Protein AF-A0A0F0KPA2-F1 (afdb_monomer_lite)

Foldseek 3Di:
DAQDQHEAEQEEAEQDDEAEDAHHQYEAENYEHEHHEYAEDHCDLYEAADYEYYHYEYAEYAPDNYEYHHYEHELYEYAEAEHALYEEECYEYALYEYAEYELHNYHEANYECQRYHYVDYPAPLSCPNYDHDPVVCVSCVCRVCVNVPHDDDD

pLDDT: mean 96.94, std 3.23, range [82.69, 98.94]

Radius of gyration: 15.36 Å; chains: 1; bounding box: 32×25×53 Å

Sequence (154 aa):
MDLTGATLIDVDLGDVRIASLRMRDASIRRVRIGGGRIGTLDLSSARIDELLLGDVRIDYLNLGGAKATDVEIGRCDIRTVDMPQAELTRVRFTDTRSDEVDPRGMRATHTDLRGLDAAAFLDANSLRGTTLSGFQVQQLAPLLAAGIGIQVKD

Structure (mmCIF, N/CA/C/O backbone):
data_AF-A0A0F0KPA2-F1
#
_entry.id   AF-A0A0F0KPA2-F1
#
loop_
_atom_site.group_PDB
_atom_site.id
_atom_site.type_symbol
_atom_site.label_atom_id
_atom_site.label_alt_id
_atom_site.label_comp_id
_atom_site.label_asym_id
_atom_site.label_entity_id
_atom_site.label_seq_id
_atom_site.pdbx_PDB_ins_code
_atom_site.Cartn_x
_atom_site.Cartn_y
_atom_site.Cartn_z
_atom_site.occupancy
_atom_site.B_iso_or_equiv
_atom_site.auth_seq_id
_atom_site.auth_comp_id
_atom_site.auth_asym_id
_atom_site.auth_atom_id
_atom_site.pdbx_PDB_model_num
ATOM 1 N N . MET A 1 1 ? 16.901 0.630 -9.379 1.00 96.00 1 MET A N 1
ATOM 2 C CA . MET A 1 1 ? 16.338 1.301 -10.563 1.00 96.00 1 MET A CA 1
ATOM 3 C C . MET A 1 1 ? 15.623 2.545 -10.083 1.00 96.00 1 MET A C 1
ATOM 5 O O . MET A 1 1 ? 14.855 2.443 -9.132 1.00 96.00 1 MET A O 1
ATOM 9 N N . ASP A 1 2 ? 15.930 3.694 -10.674 1.00 98.25 2 ASP A N 1
ATOM 10 C CA . ASP A 1 2 ? 15.345 4.976 -10.282 1.00 98.25 2 ASP A CA 1
ATOM 11 C C . ASP A 1 2 ? 14.469 5.512 -11.415 1.00 98.25 2 ASP A C 1
ATOM 13 O O . ASP A 1 2 ? 14.947 5.694 -12.531 1.00 98.25 2 ASP A O 1
ATOM 17 N N . LEU A 1 3 ? 13.186 5.684 -11.122 1.00 98.44 3 LEU A N 1
ATOM 18 C CA . LEU A 1 3 ? 12.128 6.192 -11.992 1.00 98.44 3 LEU A CA 1
ATOM 19 C C . LEU A 1 3 ? 11.362 7.311 -11.264 1.00 98.44 3 LEU A C 1
ATOM 21 O O . LEU A 1 3 ? 10.165 7.504 -11.478 1.00 98.44 3 LEU A O 1
ATOM 25 N N . THR A 1 4 ? 12.040 8.026 -10.362 1.00 98.69 4 THR A N 1
ATOM 26 C CA . THR A 1 4 ? 11.461 9.159 -9.634 1.00 98.69 4 THR A CA 1
ATOM 27 C C . THR A 1 4 ? 10.943 10.211 -10.619 1.00 98.69 4 THR A C 1
ATOM 29 O O . THR A 1 4 ? 11.650 10.608 -11.545 1.00 98.69 4 THR A O 1
ATOM 32 N N . GLY A 1 5 ? 9.692 10.640 -10.442 1.00 98.38 5 GLY A N 1
ATOM 33 C CA . GLY A 1 5 ? 9.009 11.606 -11.308 1.00 98.38 5 GLY A CA 1
ATOM 34 C C . GLY A 1 5 ? 8.682 11.099 -12.718 1.00 98.38 5 GLY A C 1
ATOM 35 O O . GLY A 1 5 ? 8.202 11.872 -13.547 1.00 98.38 5 GLY A O 1
ATOM 36 N N . ALA A 1 6 ? 8.941 9.824 -13.024 1.00 98.69 6 ALA A N 1
ATOM 37 C CA . ALA A 1 6 ? 8.687 9.278 -14.349 1.00 98.69 6 ALA A CA 1
ATOM 38 C C . ALA A 1 6 ? 7.183 9.180 -14.651 1.00 98.69 6 ALA A C 1
ATOM 40 O O . ALA A 1 6 ? 6.343 9.073 -13.758 1.00 98.69 6 ALA A O 1
ATOM 41 N N . THR A 1 7 ? 6.846 9.170 -15.939 1.00 98.81 7 THR A N 1
ATOM 42 C CA . THR A 1 7 ? 5.510 8.797 -16.418 1.00 98.81 7 THR A CA 1
ATOM 43 C C . THR A 1 7 ? 5.577 7.389 -16.994 1.00 98.81 7 THR A C 1
ATOM 45 O O . THR A 1 7 ? 6.300 7.155 -17.962 1.00 98.81 7 THR A O 1
ATOM 48 N N . LEU A 1 8 ? 4.838 6.457 -16.395 1.00 98.75 8 LEU A N 1
ATOM 49 C CA . LEU A 1 8 ? 4.733 5.069 -16.827 1.00 98.75 8 LEU A CA 1
ATOM 50 C C . LEU A 1 8 ? 3.315 4.807 -17.326 1.00 98.75 8 LEU A C 1
ATOM 52 O O . LEU A 1 8 ? 2.347 4.936 -16.575 1.00 98.75 8 LEU A O 1
ATOM 56 N N . ILE A 1 9 ? 3.207 4.443 -18.600 1.00 98.75 9 ILE A N 1
ATOM 57 C CA . ILE A 1 9 ? 1.945 4.128 -19.265 1.00 98.75 9 ILE A CA 1
ATOM 58 C C . ILE A 1 9 ? 2.134 2.796 -19.982 1.00 98.75 9 ILE A C 1
ATOM 60 O O . ILE A 1 9 ? 3.067 2.675 -20.771 1.00 98.75 9 ILE A O 1
ATOM 64 N N . ASP A 1 10 ? 1.254 1.829 -19.722 1.00 98.62 10 ASP A N 1
ATOM 65 C CA . ASP A 1 10 ? 1.257 0.518 -20.392 1.00 98.62 10 ASP A CA 1
ATOM 66 C C . ASP A 1 10 ? 2.576 -0.253 -20.214 1.00 98.62 10 ASP A C 1
ATOM 68 O O . ASP A 1 10 ? 3.171 -0.745 -21.172 1.00 98.62 10 ASP A O 1
ATOM 72 N N . VAL A 1 11 ? 3.048 -0.341 -18.967 1.00 98.56 11 VAL A N 1
ATOM 73 C CA . VAL A 1 11 ? 4.312 -1.010 -18.621 1.00 98.56 11 VAL A CA 1
ATOM 74 C C . VAL A 1 11 ? 4.037 -2.342 -17.931 1.00 98.56 11 VAL A C 1
ATOM 76 O O . VAL A 1 11 ? 3.247 -2.406 -16.993 1.00 98.56 11 VAL A O 1
ATOM 79 N N . ASP A 1 12 ? 4.742 -3.392 -18.349 1.00 98.44 12 ASP A N 1
ATOM 80 C CA . ASP A 1 12 ? 4.736 -4.702 -17.692 1.00 98.44 12 ASP A CA 1
ATOM 81 C C . ASP A 1 12 ? 6.154 -5.056 -17.213 1.00 98.44 12 ASP A C 1
ATOM 83 O O . ASP A 1 12 ? 7.109 -5.042 -17.995 1.00 98.44 12 ASP A O 1
ATOM 87 N N . LEU A 1 13 ? 6.296 -5.326 -15.914 1.00 97.06 13 LEU A N 1
ATOM 88 C CA . LEU A 1 13 ? 7.533 -5.737 -15.255 1.00 97.06 13 LEU A CA 1
ATOM 89 C C . LEU A 1 13 ? 7.342 -7.127 -14.630 1.00 97.06 13 LEU A C 1
ATOM 91 O O . LEU A 1 13 ? 6.869 -7.245 -13.500 1.00 97.06 13 LEU A O 1
ATOM 95 N N . GLY A 1 14 ? 7.743 -8.170 -15.358 1.00 96.25 14 GLY A N 1
ATOM 96 C CA . GLY A 1 14 ? 7.717 -9.563 -14.901 1.00 96.25 14 GLY A CA 1
ATOM 97 C C . GLY A 1 14 ? 9.043 -10.041 -14.294 1.00 96.25 14 GLY A C 1
ATOM 98 O O . GLY A 1 14 ? 10.116 -9.569 -14.674 1.00 96.25 14 GLY A O 1
ATOM 99 N N . ASP A 1 15 ? 8.970 -10.999 -13.366 1.00 95.81 15 ASP A N 1
ATOM 100 C CA . ASP A 1 15 ? 10.099 -11.728 -12.762 1.00 95.81 15 ASP A CA 1
ATOM 101 C C . ASP A 1 15 ? 11.222 -10.830 -12.222 1.00 95.81 15 ASP A C 1
ATOM 103 O O . ASP A 1 15 ? 12.423 -11.127 -12.311 1.00 95.81 15 ASP A O 1
ATOM 107 N N . VAL A 1 16 ? 10.821 -9.709 -11.626 1.00 93.69 16 VAL A N 1
ATOM 108 C CA . VAL A 1 16 ? 11.738 -8.666 -11.177 1.00 93.69 16 VAL A CA 1
ATOM 109 C C . VAL A 1 16 ? 12.685 -9.173 -10.086 1.00 93.69 16 VAL A C 1
ATOM 111 O O . VAL A 1 16 ? 12.304 -9.891 -9.165 1.00 93.69 16 VAL A O 1
ATOM 114 N N . ARG A 1 17 ? 13.955 -8.771 -10.158 1.00 97.62 17 ARG A N 1
ATOM 115 C CA . ARG A 1 17 ? 14.939 -8.941 -9.077 1.00 97.62 17 ARG A 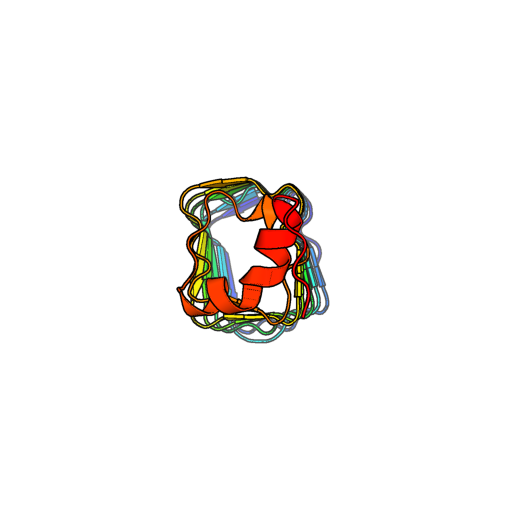CA 1
ATOM 116 C C . ARG A 1 17 ? 15.611 -7.607 -8.818 1.00 97.62 17 ARG A C 1
ATOM 118 O O . ARG A 1 17 ? 16.685 -7.323 -9.341 1.00 97.62 17 ARG A O 1
ATOM 125 N N . ILE A 1 18 ? 14.933 -6.753 -8.057 1.00 97.69 18 ILE A N 1
ATOM 126 C CA . ILE A 1 18 ? 15.319 -5.351 -7.900 1.00 97.69 18 ILE A CA 1
ATOM 127 C C . ILE A 1 18 ? 15.511 -5.042 -6.418 1.00 97.69 18 ILE A C 1
ATOM 129 O O . ILE A 1 18 ? 14.568 -5.081 -5.640 1.00 97.69 18 ILE A O 1
ATOM 133 N N . ALA A 1 19 ? 16.728 -4.681 -6.009 1.00 98.50 19 ALA A N 1
ATOM 134 C CA . ALA A 1 19 ? 16.979 -4.300 -4.616 1.00 98.50 19 ALA A CA 1
ATOM 135 C C . ALA A 1 19 ? 16.176 -3.050 -4.203 1.00 98.50 19 ALA A C 1
ATOM 137 O O . ALA A 1 19 ? 15.621 -2.995 -3.112 1.00 98.50 19 ALA A O 1
ATOM 138 N N . SER A 1 20 ? 16.075 -2.058 -5.089 1.00 98.50 20 SER A N 1
ATOM 139 C CA . SER A 1 20 ? 15.275 -0.851 -4.874 1.00 98.50 20 SER A CA 1
ATOM 140 C C . SER A 1 20 ? 14.720 -0.341 -6.202 1.00 98.50 20 SER A C 1
ATOM 142 O O . SER A 1 20 ? 15.486 -0.096 -7.142 1.00 98.50 20 SER A O 1
ATOM 144 N N . LEU A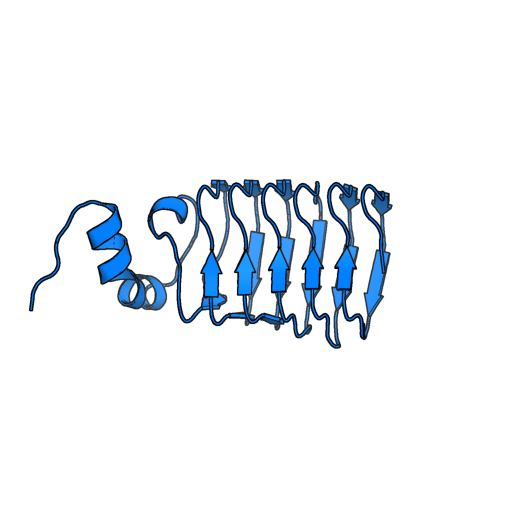 1 21 ? 13.397 -0.232 -6.283 1.00 98.62 21 LEU A N 1
ATOM 145 C CA . LEU A 1 21 ? 12.638 0.340 -7.387 1.00 98.62 21 LEU A CA 1
ATOM 146 C C . LEU A 1 21 ? 11.971 1.619 -6.879 1.00 98.62 21 LEU A C 1
ATOM 148 O O . LEU A 1 21 ? 11.030 1.556 -6.089 1.00 98.62 21 LEU A O 1
ATOM 152 N N . ARG A 1 22 ? 12.498 2.776 -7.291 1.00 98.81 22 ARG A N 1
ATOM 153 C CA . ARG A 1 22 ? 11.976 4.084 -6.876 1.00 98.81 22 ARG A CA 1
ATOM 154 C C . ARG A 1 22 ? 11.075 4.652 -7.956 1.00 98.81 22 ARG A C 1
ATOM 156 O O . ARG A 1 22 ? 11.531 4.859 -9.071 1.00 98.81 22 ARG A O 1
ATOM 163 N N . MET A 1 23 ? 9.827 4.905 -7.605 1.00 98.75 23 MET A N 1
ATOM 164 C CA . MET A 1 23 ? 8.788 5.551 -8.408 1.00 98.75 23 MET A CA 1
ATOM 165 C C . MET A 1 23 ? 8.127 6.677 -7.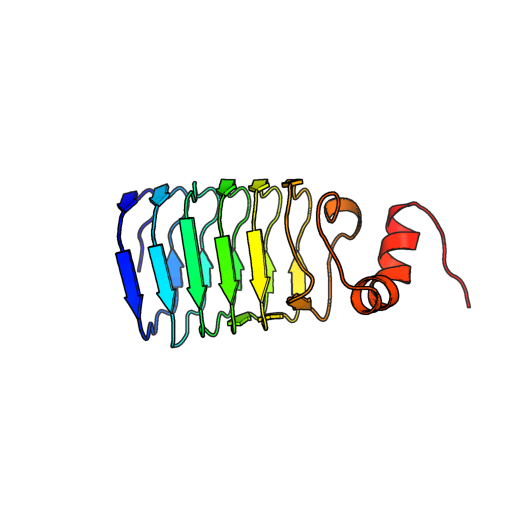599 1.00 98.75 23 MET A C 1
ATOM 167 O O . MET A 1 23 ? 6.935 6.953 -7.733 1.00 98.75 23 MET A O 1
ATOM 171 N N . ARG A 1 24 ? 8.909 7.326 -6.732 1.00 98.75 24 ARG A N 1
ATOM 172 C CA . ARG A 1 24 ? 8.463 8.494 -5.977 1.00 98.75 24 ARG A CA 1
ATOM 173 C C . ARG A 1 24 ? 8.013 9.589 -6.942 1.00 98.75 24 ARG A C 1
ATOM 175 O O . ARG A 1 24 ? 8.658 9.791 -7.968 1.00 98.75 24 ARG A O 1
ATOM 182 N N . ASP A 1 25 ? 6.921 10.277 -6.625 1.00 98.69 25 ASP A N 1
ATOM 183 C CA . ASP A 1 25 ? 6.341 11.359 -7.443 1.00 98.69 25 ASP A CA 1
ATOM 184 C C . ASP A 1 25 ? 5.979 10.954 -8.893 1.00 98.69 25 ASP A C 1
ATOM 186 O O . ASP A 1 25 ? 5.695 11.813 -9.731 1.00 98.69 25 ASP A O 1
ATOM 190 N N . ALA A 1 26 ? 5.984 9.657 -9.220 1.00 98.88 26 ALA A N 1
ATOM 191 C CA . ALA A 1 26 ? 5.702 9.174 -10.566 1.00 98.88 26 ALA A CA 1
ATOM 192 C C . ALA A 1 26 ? 4.209 9.286 -10.920 1.00 98.88 26 ALA A C 1
ATOM 194 O O . ALA A 1 26 ? 3.332 9.280 -10.051 1.00 98.88 26 ALA A O 1
ATOM 195 N N . SER A 1 27 ? 3.913 9.341 -12.219 1.00 98.88 27 SER A N 1
ATOM 196 C CA . SER A 1 27 ? 2.567 9.139 -12.761 1.00 98.88 27 SER A CA 1
ATOM 197 C C . SER A 1 27 ? 2.481 7.740 -13.364 1.00 98.88 27 SER A C 1
ATOM 199 O O . SER A 1 27 ? 3.238 7.409 -14.275 1.00 98.88 27 SER A O 1
ATOM 201 N N . ILE A 1 28 ? 1.585 6.912 -12.833 1.00 98.88 28 ILE A N 1
ATOM 202 C CA . ILE A 1 28 ? 1.470 5.486 -13.140 1.00 98.88 28 ILE A CA 1
ATOM 203 C C . ILE A 1 28 ? 0.067 5.210 -13.670 1.00 98.88 28 ILE A C 1
ATOM 205 O O . ILE A 1 28 ? -0.923 5.433 -12.973 1.00 98.88 28 ILE A O 1
ATOM 209 N N . ARG A 1 29 ? -0.018 4.683 -14.892 1.00 98.88 29 ARG A N 1
ATOM 210 C CA . ARG A 1 29 ? -1.278 4.265 -15.505 1.00 98.88 29 ARG A CA 1
ATOM 211 C C . ARG A 1 29 ? -1.095 2.949 -16.246 1.00 98.88 29 ARG A C 1
ATOM 213 O O . ARG A 1 29 ? -0.273 2.859 -17.154 1.00 98.88 29 ARG A O 1
ATOM 220 N N . ARG A 1 30 ? -1.899 1.946 -15.893 1.00 98.75 30 ARG A N 1
ATOM 221 C CA . ARG A 1 30 ? -1.880 0.605 -16.499 1.00 98.75 30 ARG A CA 1
ATOM 222 C C . ARG A 1 30 ? -0.498 -0.033 -16.401 1.00 98.75 30 ARG A C 1
ATOM 224 O O . ARG A 1 30 ? 0.106 -0.411 -17.403 1.00 98.75 30 ARG A O 1
ATOM 231 N N . VAL A 1 31 ? 0.014 -0.106 -15.176 1.00 98.88 31 VAL A N 1
ATOM 232 C CA . VAL A 1 31 ? 1.286 -0.773 -14.889 1.00 98.88 31 VAL A CA 1
ATOM 233 C C . VAL A 1 31 ? 1.030 -2.110 -14.211 1.00 98.88 31 VAL A C 1
ATOM 235 O O . VAL A 1 31 ? 0.214 -2.209 -13.296 1.00 98.88 31 VAL A O 1
ATOM 238 N N . ARG A 1 32 ? 1.750 -3.141 -14.650 1.00 98.88 32 ARG A N 1
ATOM 239 C CA . ARG A 1 32 ? 1.796 -4.449 -14.004 1.00 98.88 32 ARG A CA 1
ATOM 240 C C . ARG A 1 32 ? 3.203 -4.710 -13.490 1.00 98.88 32 ARG A C 1
ATOM 242 O O . ARG A 1 32 ? 4.176 -4.529 -14.214 1.00 98.88 32 ARG A O 1
ATOM 249 N N . ILE A 1 33 ? 3.300 -5.155 -12.245 1.00 98.50 33 ILE A N 1
ATOM 250 C CA . ILE A 1 33 ? 4.530 -5.658 -11.645 1.00 98.50 33 ILE A CA 1
ATOM 251 C C . ILE A 1 33 ? 4.211 -7.042 -11.103 1.00 98.50 33 ILE A C 1
ATOM 253 O O . ILE A 1 33 ? 3.326 -7.173 -10.255 1.00 98.50 33 ILE A O 1
ATOM 257 N N . GLY A 1 34 ? 4.906 -8.072 -11.577 1.00 97.19 34 GLY A N 1
ATOM 258 C CA . GLY A 1 34 ? 4.640 -9.415 -11.092 1.00 97.19 34 GLY A CA 1
ATOM 259 C C . GLY A 1 34 ? 5.816 -10.371 -11.074 1.00 97.19 34 GLY A C 1
ATOM 260 O O . GLY A 1 34 ? 6.787 -10.203 -11.806 1.00 97.19 34 GLY A O 1
ATOM 261 N N . GLY A 1 35 ? 5.723 -11.379 -10.209 1.00 97.38 35 GLY A N 1
ATOM 262 C CA . GLY A 1 35 ? 6.787 -12.354 -9.991 1.00 97.38 35 GLY A CA 1
ATOM 263 C C . GLY A 1 35 ? 8.015 -11.792 -9.259 1.00 97.38 35 GLY A C 1
ATOM 264 O O . GLY A 1 35 ? 8.248 -10.587 -9.154 1.00 97.38 35 GLY A O 1
ATOM 265 N N . GLY A 1 36 ? 8.867 -12.693 -8.776 1.00 97.69 36 GLY A N 1
ATOM 266 C CA . GLY A 1 36 ? 10.198 -12.343 -8.283 1.00 97.69 36 GLY A CA 1
ATOM 267 C C . GLY A 1 36 ? 10.235 -11.632 -6.922 1.00 97.69 36 GLY A C 1
ATOM 268 O O . GLY A 1 36 ? 9.480 -11.940 -5.997 1.00 97.69 36 GLY A O 1
ATOM 269 N N . ARG A 1 37 ? 11.222 -10.745 -6.755 1.00 98.56 37 ARG A N 1
ATOM 270 C CA . ARG A 1 37 ? 11.551 -10.080 -5.490 1.00 98.56 37 ARG A CA 1
ATOM 271 C C . ARG A 1 37 ? 11.956 -8.625 -5.699 1.00 98.56 37 ARG A C 1
ATOM 273 O O . ARG A 1 37 ? 12.882 -8.325 -6.457 1.00 98.56 37 ARG A O 1
ATOM 280 N N . ILE A 1 38 ? 11.333 -7.749 -4.920 1.00 98.75 38 ILE A N 1
ATOM 281 C CA . ILE A 1 38 ? 11.743 -6.358 -4.754 1.00 98.75 38 ILE A CA 1
ATOM 282 C C . ILE A 1 38 ? 12.184 -6.164 -3.301 1.00 98.75 38 ILE A C 1
ATOM 284 O O . ILE A 1 38 ? 11.498 -6.596 -2.383 1.00 98.75 38 ILE A O 1
ATOM 288 N N . GLY A 1 39 ? 13.335 -5.538 -3.062 1.00 98.81 39 GLY A N 1
ATOM 289 C CA . GLY A 1 39 ? 13.666 -5.081 -1.710 1.00 98.81 39 GLY A CA 1
ATOM 290 C C . GLY A 1 39 ? 12.713 -3.945 -1.338 1.00 98.81 39 GLY A C 1
ATOM 291 O O . GLY A 1 39 ? 11.692 -4.143 -0.690 1.00 98.81 39 GLY A O 1
ATOM 292 N N . THR A 1 40 ? 12.983 -2.756 -1.857 1.00 98.88 40 THR A N 1
ATOM 293 C CA . THR A 1 40 ? 12.108 -1.594 -1.666 1.00 98.88 40 THR A CA 1
ATOM 294 C C . THR A 1 40 ? 11.348 -1.247 -2.938 1.00 98.88 40 THR A C 1
ATOM 296 O O . THR A 1 40 ? 11.978 -0.979 -3.963 1.00 98.88 40 THR A O 1
ATOM 299 N N . LEU A 1 41 ? 10.019 -1.190 -2.852 1.00 98.88 41 LEU A N 1
ATOM 300 C CA . LEU A 1 41 ? 9.155 -0.544 -3.837 1.00 98.88 41 LEU A CA 1
ATOM 301 C C . LEU A 1 41 ? 8.676 0.789 -3.254 1.00 98.88 41 LEU A C 1
ATOM 303 O O . LEU A 1 41 ? 7.818 0.816 -2.375 1.00 98.88 41 LEU A O 1
ATOM 307 N N . ASP A 1 42 ? 9.266 1.887 -3.721 1.00 98.94 42 ASP A N 1
ATOM 308 C CA . ASP A 1 42 ? 8.926 3.233 -3.258 1.00 98.94 42 ASP A CA 1
ATOM 309 C C . ASP A 1 42 ? 7.989 3.917 -4.258 1.00 98.94 42 ASP A C 1
ATOM 311 O O . ASP A 1 42 ? 8.428 4.349 -5.320 1.00 98.94 42 ASP A O 1
ATOM 315 N N . LEU A 1 43 ? 6.707 3.998 -3.908 1.00 98.88 43 LEU A N 1
ATOM 316 C CA . LEU A 1 43 ? 5.633 4.683 -4.633 1.00 98.88 43 LEU A CA 1
ATOM 317 C C . LEU A 1 43 ? 5.169 5.943 -3.882 1.00 98.88 43 LEU A C 1
ATOM 319 O O . LEU A 1 43 ? 4.067 6.441 -4.119 1.00 98.88 43 LEU A O 1
ATOM 323 N N . SER A 1 44 ? 5.974 6.457 -2.948 1.00 98.88 44 SER A N 1
ATOM 324 C CA . SER A 1 44 ? 5.576 7.619 -2.155 1.00 98.88 44 SER A CA 1
ATOM 325 C C . SER A 1 44 ? 5.274 8.835 -3.038 1.00 98.88 44 SER A C 1
ATOM 327 O O . SER A 1 44 ? 5.963 9.109 -4.022 1.00 98.88 44 SER A O 1
ATOM 329 N N . SER A 1 45 ? 4.198 9.549 -2.707 1.00 98.81 45 SER A N 1
ATOM 330 C CA . SER A 1 45 ? 3.670 10.693 -3.468 1.00 98.81 45 SER A CA 1
ATOM 331 C C . SER A 1 45 ? 3.307 10.413 -4.939 1.00 98.81 45 SER A C 1
ATOM 333 O O . SER A 1 45 ? 2.998 11.348 -5.680 1.00 98.81 45 SER A O 1
ATOM 335 N N . ALA A 1 46 ? 3.312 9.154 -5.392 1.00 98.88 46 ALA A N 1
ATOM 336 C CA . ALA A 1 46 ? 2.935 8.815 -6.760 1.00 98.88 46 ALA A CA 1
ATOM 337 C C . ALA A 1 46 ? 1.439 9.070 -7.015 1.00 98.88 46 ALA A C 1
ATOM 339 O O . ALA A 1 46 ? 0.603 8.952 -6.113 1.00 98.88 46 ALA A O 1
ATOM 340 N N . ARG A 1 47 ? 1.090 9.381 -8.268 1.00 98.94 47 ARG A N 1
ATOM 341 C CA . ARG A 1 47 ? -0.294 9.337 -8.762 1.00 98.94 47 ARG A CA 1
ATOM 342 C C . ARG A 1 47 ? -0.484 8.052 -9.551 1.00 98.94 47 ARG A C 1
ATOM 344 O O . ARG A 1 47 ? 0.168 7.872 -10.579 1.00 98.94 47 ARG A O 1
ATOM 351 N N . ILE A 1 48 ? -1.347 7.177 -9.057 1.00 98.94 48 ILE A N 1
ATOM 352 C CA . ILE A 1 48 ? -1.578 5.841 -9.599 1.00 98.94 48 ILE A CA 1
ATOM 353 C C . ILE A 1 48 ? -3.040 5.760 -10.022 1.00 98.94 48 ILE A C 1
ATOM 355 O O . ILE A 1 48 ? -3.920 5.883 -9.175 1.00 98.94 48 ILE A O 1
ATOM 359 N N . ASP A 1 49 ? -3.284 5.555 -11.313 1.00 98.81 49 ASP A N 1
ATOM 360 C CA . ASP A 1 49 ? -4.640 5.394 -11.849 1.00 98.81 49 ASP A CA 1
ATOM 361 C C . ASP A 1 49 ? -5.032 3.924 -11.998 1.00 98.81 49 ASP A C 1
ATOM 363 O O . ASP A 1 49 ? -6.192 3.602 -11.803 1.00 98.81 49 ASP A O 1
ATOM 367 N N . GLU A 1 50 ? -4.079 3.056 -12.360 1.00 98.88 50 GLU A N 1
ATOM 368 C CA . GLU A 1 50 ? -4.268 1.604 -12.474 1.00 98.88 50 GLU A CA 1
ATOM 369 C C . GLU A 1 50 ? -2.920 0.901 -12.240 1.00 98.88 50 GLU A C 1
ATOM 371 O O . GLU A 1 50 ? -1.964 1.115 -13.001 1.00 98.88 50 GLU A O 1
ATOM 376 N N . LEU A 1 51 ? -2.840 0.057 -11.206 1.00 98.88 51 LEU A N 1
ATOM 377 C CA . LEU A 1 51 ? -1.650 -0.737 -10.877 1.00 98.88 51 LEU A CA 1
ATOM 378 C C . LEU A 1 51 ? -2.043 -2.148 -10.437 1.00 98.88 51 LEU A C 1
ATOM 380 O O . LEU A 1 51 ? -2.822 -2.322 -9.502 1.00 98.88 51 LEU A O 1
ATOM 384 N N . LEU A 1 52 ? -1.427 -3.150 -11.062 1.00 98.88 52 LEU A N 1
ATOM 385 C CA . LEU A 1 52 ? -1.479 -4.537 -10.612 1.00 98.88 52 LEU A CA 1
ATOM 386 C C . LEU A 1 52 ? -0.117 -4.948 -10.058 1.00 98.88 52 LEU A C 1
ATOM 388 O O . LEU A 1 52 ? 0.867 -4.988 -10.798 1.00 98.88 52 LEU A O 1
ATOM 392 N N . LEU A 1 53 ? -0.077 -5.299 -8.778 1.00 98.69 53 LEU A N 1
ATOM 393 C CA . LEU A 1 53 ? 1.076 -5.901 -8.123 1.00 98.69 53 LEU A CA 1
ATOM 394 C C . LEU A 1 53 ? 0.734 -7.353 -7.768 1.00 98.69 53 LEU A C 1
ATOM 396 O O . LEU A 1 53 ? -0.152 -7.583 -6.950 1.00 98.69 53 LEU A O 1
ATOM 400 N N . GLY A 1 54 ? 1.394 -8.322 -8.404 1.00 98.50 54 GLY A N 1
ATOM 401 C CA . GLY A 1 54 ? 0.988 -9.731 -8.352 1.00 98.50 54 GLY A CA 1
ATOM 402 C C . GLY A 1 54 ? 2.140 -10.708 -8.137 1.00 98.50 54 GLY A C 1
ATOM 403 O O . GLY A 1 54 ? 3.121 -10.650 -8.865 1.00 98.50 54 GLY A O 1
ATOM 404 N N . ASP A 1 55 ? 2.038 -11.657 -7.209 1.00 98.50 55 ASP A N 1
ATOM 405 C CA . ASP A 1 55 ? 3.017 -12.759 -7.098 1.00 98.50 55 ASP A CA 1
ATOM 406 C C . ASP A 1 55 ? 4.465 -12.285 -6.799 1.00 98.50 55 ASP A C 1
ATOM 408 O O . ASP A 1 55 ? 5.445 -12.913 -7.205 1.00 98.50 55 ASP A O 1
ATOM 412 N N . VAL A 1 56 ? 4.621 -11.155 -6.095 1.00 98.50 56 VAL A N 1
ATOM 413 C CA . VAL A 1 56 ? 5.928 -10.551 -5.750 1.00 98.50 56 VAL A CA 1
ATOM 414 C C . VAL A 1 56 ? 6.209 -10.667 -4.252 1.00 98.50 56 VAL A C 1
ATOM 416 O O . VAL A 1 56 ? 5.336 -10.378 -3.429 1.00 98.50 56 VAL A O 1
ATOM 419 N N . ARG A 1 57 ? 7.457 -10.989 -3.879 1.00 98.81 57 ARG A N 1
ATOM 420 C CA . ARG A 1 57 ? 7.953 -10.758 -2.510 1.00 98.81 57 ARG A CA 1
ATOM 421 C C . ARG A 1 57 ? 8.555 -9.361 -2.380 1.00 98.81 57 ARG A C 1
ATOM 423 O O . ARG A 1 57 ? 9.515 -9.052 -3.089 1.00 98.81 57 ARG A O 1
ATOM 430 N N . ILE A 1 58 ? 8.060 -8.560 -1.440 1.00 98.88 58 ILE A N 1
ATOM 431 C CA . ILE A 1 58 ? 8.509 -7.184 -1.208 1.00 98.88 58 ILE A CA 1
ATOM 432 C C . ILE A 1 58 ? 9.000 -7.020 0.228 1.00 98.88 58 ILE A C 1
ATOM 434 O O . ILE A 1 58 ? 8.308 -7.364 1.180 1.00 98.88 58 ILE A O 1
ATOM 438 N N . ASP A 1 59 ? 10.203 -6.482 0.408 1.00 98.81 59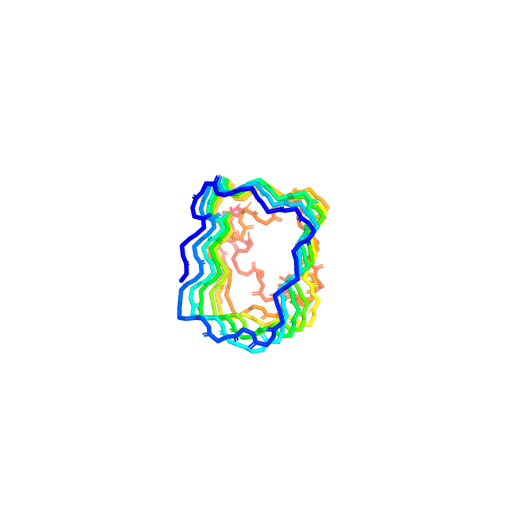 ASP A N 1
ATOM 439 C CA . ASP A 1 59 ? 10.696 -6.210 1.758 1.00 98.81 59 ASP A CA 1
ATOM 440 C C . ASP A 1 59 ? 10.059 -4.960 2.369 1.00 98.81 59 ASP A C 1
ATOM 442 O O . ASP A 1 59 ? 9.814 -4.929 3.569 1.00 98.81 59 ASP A O 1
ATOM 446 N N . TYR A 1 60 ? 9.814 -3.935 1.560 1.00 98.88 60 TYR A N 1
ATOM 447 C CA . TYR A 1 60 ? 9.208 -2.685 1.999 1.00 98.88 60 TYR A CA 1
ATOM 448 C C . TYR A 1 60 ? 8.432 -2.041 0.847 1.00 98.88 60 TYR A C 1
ATOM 450 O O . TYR A 1 60 ? 9.024 -1.694 -0.182 1.00 98.88 60 TYR A O 1
ATOM 458 N N . LEU A 1 61 ? 7.116 -1.907 1.011 1.00 98.88 61 LEU A N 1
ATOM 459 C CA . LEU A 1 61 ? 6.228 -1.203 0.088 1.00 98.88 61 LEU A CA 1
ATOM 460 C C . LEU A 1 61 ? 5.848 0.147 0.697 1.00 98.88 61 LEU A C 1
ATOM 462 O O . LEU A 1 61 ? 5.186 0.188 1.728 1.00 98.88 61 LEU A O 1
ATOM 466 N N . ASN A 1 62 ? 6.226 1.240 0.038 1.00 98.88 62 ASN A N 1
ATOM 467 C CA . ASN A 1 62 ? 5.908 2.592 0.490 1.00 98.88 62 ASN A CA 1
ATOM 468 C C . ASN A 1 62 ? 4.901 3.264 -0.447 1.00 98.88 62 ASN A C 1
ATOM 470 O O . ASN A 1 62 ? 5.225 3.549 -1.594 1.00 98.88 62 ASN A O 1
ATOM 474 N N . LEU A 1 63 ? 3.708 3.551 0.064 1.00 98.81 63 LEU A N 1
ATOM 475 C CA . LEU A 1 63 ? 2.626 4.312 -0.569 1.00 98.81 63 LEU A CA 1
ATOM 476 C C . LEU A 1 63 ? 2.381 5.652 0.150 1.00 98.81 63 LEU A C 1
ATOM 478 O O . LEU A 1 63 ? 1.333 6.271 -0.022 1.00 98.81 63 LEU A O 1
ATOM 482 N N . GLY A 1 64 ? 3.319 6.110 0.981 1.00 98.75 64 GLY A N 1
ATOM 483 C CA . GLY A 1 64 ? 3.174 7.323 1.778 1.00 98.75 64 GLY A CA 1
ATOM 484 C C . GLY A 1 64 ? 2.853 8.546 0.916 1.00 98.75 64 GLY A C 1
ATOM 485 O O . GLY A 1 64 ? 3.592 8.869 -0.011 1.00 98.75 64 GLY A O 1
ATOM 486 N N . GLY A 1 65 ? 1.734 9.213 1.198 1.00 98.81 65 GLY A N 1
ATOM 487 C CA . GLY A 1 65 ? 1.237 10.359 0.429 1.00 98.81 65 GLY A CA 1
ATOM 488 C C . GLY A 1 65 ? 0.804 10.052 -1.012 1.00 98.81 65 GLY A C 1
ATOM 489 O O . GLY A 1 65 ? 0.482 10.983 -1.750 1.00 98.81 65 GLY A O 1
ATOM 490 N N . ALA A 1 66 ? 0.801 8.785 -1.440 1.00 98.88 66 ALA A N 1
ATOM 491 C CA . ALA A 1 66 ? 0.367 8.410 -2.779 1.00 98.88 66 ALA A CA 1
ATOM 492 C C . ALA A 1 66 ? -1.135 8.670 -2.964 1.00 98.88 66 ALA A C 1
ATOM 494 O O . ALA A 1 66 ? -1.930 8.521 -2.032 1.00 98.88 66 ALA A O 1
ATOM 495 N N . LYS A 1 67 ? -1.526 9.020 -4.191 1.00 98.94 67 LYS A N 1
ATOM 496 C CA . LYS A 1 67 ? -2.926 9.086 -4.622 1.00 98.94 67 LYS A CA 1
ATOM 497 C C . LYS A 1 67 ? -3.174 7.916 -5.553 1.00 98.94 67 LYS A C 1
ATOM 499 O O . LYS A 1 67 ? -2.729 7.949 -6.699 1.00 98.94 67 LYS A O 1
ATOM 504 N N . ALA A 1 68 ? -3.828 6.883 -5.043 1.00 98.88 68 ALA A N 1
ATOM 505 C CA . ALA A 1 68 ? -3.984 5.617 -5.734 1.00 98.88 68 ALA A CA 1
ATOM 506 C C . ALA A 1 68 ? -5.453 5.308 -6.008 1.00 98.88 68 ALA A C 1
ATOM 508 O O . ALA A 1 68 ? -6.286 5.285 -5.102 1.00 98.88 68 ALA A O 1
ATOM 509 N N . THR A 1 69 ? -5.740 5.045 -7.273 1.00 98.94 69 THR A N 1
ATOM 510 C CA . THR A 1 69 ? -7.028 4.611 -7.790 1.00 98.94 69 THR A CA 1
ATOM 511 C C . THR A 1 69 ? -6.841 3.268 -8.492 1.00 98.94 69 THR A C 1
ATOM 513 O O . THR A 1 69 ? -5.785 3.040 -9.074 1.00 98.94 69 THR A O 1
ATOM 516 N N . ASP A 1 70 ? -7.820 2.366 -8.373 1.00 98.88 70 ASP A N 1
ATOM 517 C CA . ASP A 1 70 ? -7.855 1.067 -9.069 1.00 98.88 70 ASP A CA 1
ATOM 518 C C . ASP A 1 70 ? -6.541 0.269 -8.952 1.00 98.88 70 ASP A C 1
ATOM 520 O O . ASP A 1 70 ? -5.881 -0.080 -9.934 1.00 98.88 70 ASP A O 1
ATOM 524 N N . VAL A 1 71 ? -6.153 -0.018 -7.705 1.00 98.94 71 VAL A N 1
ATOM 525 C CA . VAL A 1 71 ? -4.943 -0.793 -7.391 1.00 98.94 71 VAL A CA 1
ATOM 526 C C . VAL A 1 71 ? -5.307 -2.162 -6.838 1.00 98.94 71 VAL A C 1
ATOM 528 O O . VAL A 1 71 ? -6.083 -2.279 -5.888 1.00 98.94 71 VAL A O 1
ATOM 531 N N . GLU A 1 72 ? -4.687 -3.202 -7.385 1.00 98.88 72 GLU A N 1
ATOM 532 C CA . GLU A 1 72 ? -4.765 -4.561 -6.859 1.00 98.88 72 GLU A CA 1
ATOM 533 C C . GLU A 1 72 ? -3.384 -5.040 -6.411 1.00 98.88 72 GLU A C 1
ATOM 535 O O . GLU A 1 72 ? -2.422 -5.019 -7.179 1.00 98.88 72 GLU A O 1
ATOM 540 N N . ILE A 1 73 ? -3.309 -5.489 -5.156 1.00 98.88 73 ILE A N 1
ATOM 541 C CA . ILE A 1 73 ? -2.137 -6.132 -4.562 1.00 98.88 73 ILE A CA 1
ATOM 542 C C . ILE A 1 73 ? -2.528 -7.582 -4.259 1.00 98.88 73 ILE A C 1
ATOM 544 O O . ILE A 1 73 ? -3.302 -7.856 -3.339 1.00 98.88 73 ILE A O 1
ATOM 548 N N . GLY A 1 74 ? -2.064 -8.504 -5.098 1.00 98.75 74 GLY A N 1
ATOM 549 C CA . GLY A 1 74 ? -2.521 -9.888 -5.156 1.00 98.75 74 GLY A CA 1
ATOM 550 C C . GLY A 1 74 ? -1.394 -10.901 -4.966 1.00 98.75 74 GLY A C 1
ATOM 551 O O . GLY A 1 74 ? -0.365 -10.810 -5.628 1.00 98.75 74 GLY A O 1
ATOM 552 N N . ARG A 1 75 ? -1.593 -11.927 -4.131 1.00 98.75 75 ARG A N 1
ATOM 553 C CA . ARG A 1 75 ? -0.643 -13.046 -3.961 1.00 98.75 75 ARG A CA 1
ATOM 554 C C . ARG A 1 75 ? 0.777 -12.583 -3.604 1.00 98.75 75 ARG A C 1
ATOM 556 O O . ARG A 1 75 ? 1.765 -13.141 -4.077 1.00 98.75 75 ARG A O 1
ATOM 563 N N . CYS A 1 76 ? 0.887 -11.536 -2.791 1.00 98.81 76 CYS A N 1
ATOM 564 C CA . CYS A 1 76 ? 2.164 -10.949 -2.401 1.00 98.81 76 CYS A CA 1
ATOM 565 C C . CYS A 1 76 ? 2.588 -11.351 -0.983 1.00 98.81 76 CYS A C 1
ATOM 567 O O . CYS A 1 76 ? 1.769 -11.551 -0.088 1.00 98.81 76 CYS A O 1
ATOM 569 N N . ASP A 1 77 ? 3.902 -11.406 -0.773 1.00 98.75 77 ASP A N 1
ATOM 570 C CA . ASP A 1 77 ? 4.529 -11.538 0.545 1.00 98.75 77 ASP A CA 1
ATOM 571 C C . ASP A 1 77 ? 5.283 -10.240 0.833 1.00 98.75 77 ASP A C 1
ATOM 573 O O . ASP A 1 77 ? 6.366 -10.021 0.282 1.00 98.75 77 ASP A O 1
ATOM 577 N N . ILE A 1 78 ? 4.667 -9.335 1.596 1.00 98.81 78 ILE A N 1
ATOM 578 C CA . ILE A 1 78 ? 5.175 -7.979 1.816 1.00 98.81 78 ILE A CA 1
ATOM 579 C C . ILE A 1 78 ? 5.506 -7.827 3.288 1.00 98.81 78 ILE A C 1
ATOM 581 O O . ILE A 1 78 ? 4.595 -7.847 4.085 1.00 98.81 78 ILE A O 1
ATOM 585 N N . ARG A 1 79 ? 6.762 -7.636 3.695 1.00 98.69 79 ARG A N 1
ATOM 586 C CA . ARG A 1 79 ? 7.052 -7.543 5.142 1.00 98.69 79 ARG A CA 1
ATOM 587 C C . ARG A 1 79 ? 6.387 -6.331 5.799 1.00 98.69 79 ARG A C 1
ATOM 589 O O . ARG A 1 79 ? 5.808 -6.456 6.872 1.00 98.69 79 ARG A O 1
ATOM 596 N N . THR A 1 80 ? 6.491 -5.176 5.151 1.00 98.69 80 THR A N 1
ATOM 597 C CA . THR A 1 80 ? 5.983 -3.906 5.673 1.00 98.69 80 THR A CA 1
ATOM 598 C C . THR A 1 80 ? 5.280 -3.139 4.563 1.00 98.69 80 THR A C 1
ATOM 600 O O . THR A 1 80 ? 5.853 -2.934 3.484 1.00 98.69 80 THR A O 1
ATOM 603 N N . VAL A 1 81 ? 4.048 -2.713 4.841 1.00 98.75 81 VAL A N 1
ATOM 604 C CA . VAL A 1 81 ? 3.236 -1.861 3.967 1.00 98.75 81 VAL A CA 1
ATOM 605 C C . VAL A 1 81 ? 3.018 -0.516 4.649 1.00 98.75 81 VAL A C 1
ATOM 607 O O . VAL A 1 81 ? 2.225 -0.404 5.585 1.00 98.75 81 VAL A O 1
ATOM 610 N N . ASP A 1 82 ? 3.668 0.517 4.129 1.00 98.69 82 ASP A N 1
ATOM 611 C CA . ASP A 1 82 ? 3.510 1.884 4.612 1.00 98.69 82 ASP A CA 1
ATOM 612 C C . ASP A 1 82 ? 2.529 2.639 3.725 1.00 98.69 82 ASP A C 1
ATOM 614 O O . ASP A 1 82 ? 2.736 2.776 2.521 1.00 98.69 82 ASP A O 1
ATOM 618 N N . MET A 1 83 ? 1.472 3.182 4.323 1.00 98.31 83 MET A N 1
ATOM 619 C CA . MET A 1 83 ? 0.486 4.030 3.650 1.00 98.31 83 MET A CA 1
ATOM 620 C C . MET A 1 83 ? 0.229 5.355 4.394 1.00 98.31 83 MET A C 1
ATOM 622 O O . MET A 1 83 ? -0.915 5.832 4.390 1.00 98.31 83 MET A O 1
ATOM 626 N N . PRO A 1 84 ? 1.227 5.986 5.051 1.00 98.31 84 PRO A N 1
ATOM 627 C CA . PRO A 1 84 ? 0.950 7.182 5.822 1.00 98.31 84 PRO A CA 1
ATOM 628 C C . PRO A 1 84 ? 0.452 8.304 4.907 1.00 98.31 84 PRO A C 1
ATOM 630 O O . PRO A 1 84 ? 1.065 8.602 3.884 1.00 98.31 84 PRO A O 1
ATOM 633 N N . GLN A 1 85 ? -0.664 8.938 5.268 1.00 98.44 85 GLN A N 1
ATOM 634 C CA . GLN A 1 85 ? -1.306 10.009 4.487 1.00 98.44 85 GLN A CA 1
ATOM 635 C C . GLN A 1 85 ? -1.698 9.621 3.044 1.00 98.44 85 GLN A C 1
ATOM 637 O O . GLN A 1 85 ? -1.952 10.506 2.227 1.00 98.44 85 GLN A O 1
ATOM 642 N N . ALA A 1 86 ? -1.749 8.329 2.703 1.00 98.75 86 ALA A N 1
ATOM 643 C CA . ALA A 1 86 ? -2.165 7.892 1.373 1.00 98.75 86 ALA A CA 1
ATOM 644 C C . ALA A 1 86 ? -3.663 8.163 1.136 1.00 98.75 86 ALA A C 1
ATOM 646 O O . ALA A 1 86 ? -4.492 8.009 2.039 1.00 98.75 86 ALA A O 1
ATOM 647 N N . GLU A 1 87 ? -4.021 8.527 -0.093 1.00 98.88 87 GLU A N 1
ATOM 648 C CA . GLU A 1 87 ? -5.403 8.638 -0.563 1.00 98.88 87 GLU A CA 1
ATOM 649 C C . GLU A 1 87 ? -5.705 7.439 -1.470 1.00 98.88 87 GLU A C 1
ATOM 651 O O . GLU A 1 87 ? -5.220 7.370 -2.599 1.00 98.88 87 GLU A O 1
ATOM 656 N N . LEU A 1 88 ? -6.492 6.484 -0.970 1.00 98.88 88 LEU A N 1
ATOM 657 C CA . LEU A 1 88 ? -6.782 5.219 -1.643 1.00 98.88 88 LEU A CA 1
ATOM 658 C C . LEU A 1 88 ? -8.247 5.162 -2.083 1.00 98.88 88 LEU A C 1
ATOM 660 O O . LEU A 1 88 ? -9.163 5.284 -1.266 1.00 98.88 88 LEU A O 1
ATOM 664 N N . THR A 1 89 ? -8.478 4.935 -3.373 1.00 98.88 89 THR A N 1
ATOM 665 C CA . THR A 1 89 ? -9.808 4.758 -3.961 1.00 98.88 89 THR A CA 1
ATOM 666 C C . THR A 1 89 ? -9.857 3.451 -4.743 1.00 98.88 89 THR A C 1
ATOM 668 O O . THR A 1 89 ? -9.085 3.268 -5.673 1.00 98.88 89 THR A O 1
ATOM 671 N N . ARG A 1 90 ? -10.778 2.540 -4.405 1.00 98.88 90 ARG A N 1
ATOM 672 C CA . ARG A 1 90 ? -10.905 1.231 -5.087 1.00 98.88 90 ARG A CA 1
ATOM 673 C C . ARG A 1 90 ? -9.592 0.431 -5.087 1.00 98.88 90 ARG A C 1
ATOM 675 O O . ARG A 1 90 ? -9.151 -0.081 -6.110 1.00 98.88 90 ARG A O 1
ATOM 682 N N . VAL A 1 91 ? -8.968 0.335 -3.917 1.00 98.88 91 VAL A N 1
ATOM 683 C CA . VAL A 1 91 ? -7.766 -0.482 -3.701 1.00 98.88 91 VAL A CA 1
ATOM 684 C C . VAL A 1 91 ? -8.169 -1.809 -3.071 1.00 98.88 91 VAL A C 1
ATOM 686 O O . VAL A 1 91 ? -8.953 -1.817 -2.124 1.00 98.88 91 VAL A O 1
ATOM 689 N N . ARG A 1 92 ? -7.645 -2.932 -3.565 1.00 98.88 92 ARG A N 1
ATOM 690 C CA . ARG A 1 92 ? -7.919 -4.261 -3.001 1.00 98.88 92 ARG A CA 1
ATOM 691 C C . ARG A 1 92 ? -6.642 -5.041 -2.728 1.00 98.88 92 ARG A C 1
ATOM 693 O O . ARG A 1 92 ? -5.716 -5.039 -3.537 1.00 98.88 92 ARG A O 1
ATOM 700 N N . PHE A 1 93 ? -6.653 -5.776 -1.623 1.00 98.75 93 PHE A N 1
ATOM 701 C CA . PHE A 1 93 ?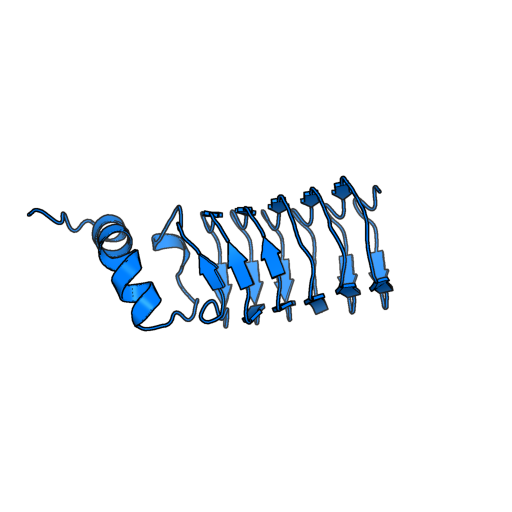 -5.686 -6.830 -1.343 1.00 98.75 93 PHE A CA 1
ATOM 702 C C . PHE A 1 93 ? -6.339 -8.197 -1.553 1.00 98.75 93 PHE A C 1
ATOM 704 O O . PHE A 1 93 ? -7.508 -8.402 -1.218 1.00 98.75 93 PHE A O 1
ATOM 711 N N . THR A 1 94 ? -5.619 -9.146 -2.141 1.00 98.56 94 THR A N 1
ATOM 712 C CA . THR A 1 94 ? -6.081 -10.532 -2.327 1.00 98.56 94 THR A CA 1
ATOM 713 C C . THR A 1 94 ? -4.928 -11.480 -2.034 1.00 98.56 94 THR A C 1
ATOM 715 O O . THR A 1 94 ? -3.842 -11.294 -2.571 1.00 98.56 94 THR A O 1
ATOM 718 N N . ASP A 1 95 ? -5.142 -12.461 -1.159 1.00 98.44 95 ASP A N 1
ATOM 719 C CA . ASP A 1 95 ? -4.145 -13.471 -0.774 1.00 98.44 95 ASP A CA 1
ATOM 720 C C . ASP A 1 95 ? -2.752 -12.885 -0.469 1.00 98.44 95 ASP A C 1
ATOM 722 O O . ASP A 1 95 ? -1.728 -13.408 -0.905 1.00 98.44 95 ASP A O 1
ATOM 726 N N . THR A 1 96 ? -2.709 -11.747 0.228 1.00 98.69 96 THR A N 1
ATOM 727 C CA . THR A 1 96 ? -1.471 -11.036 0.571 1.00 98.69 96 THR A CA 1
ATOM 728 C C . THR A 1 96 ? -1.203 -11.143 2.063 1.00 98.69 96 THR A C 1
ATOM 730 O O . THR A 1 96 ? -2.124 -11.035 2.869 1.00 98.69 96 THR A O 1
ATOM 733 N N . ARG A 1 97 ? 0.066 -11.314 2.433 1.00 98.50 97 ARG A N 1
ATOM 734 C CA . ARG A 1 97 ? 0.524 -11.325 3.829 1.00 98.50 97 ARG A CA 1
ATOM 735 C C . ARG A 1 97 ? 1.416 -10.126 4.133 1.00 98.50 97 ARG A C 1
ATOM 737 O O . ARG A 1 97 ? 2.180 -9.710 3.258 1.00 98.50 97 ARG A O 1
ATOM 744 N N . SER A 1 98 ? 1.332 -9.623 5.363 1.00 98.44 98 SER A N 1
ATOM 745 C CA . SER A 1 98 ? 2.263 -8.636 5.907 1.00 98.44 98 SER A CA 1
ATOM 746 C C . SER A 1 98 ? 2.580 -8.854 7.378 1.00 98.44 98 SER A C 1
ATOM 748 O O . SER A 1 98 ? 1.738 -9.317 8.143 1.00 98.44 98 SER A O 1
ATOM 750 N N . ASP A 1 99 ? 3.789 -8.494 7.797 1.00 98.12 99 ASP A N 1
ATOM 751 C CA . ASP A 1 99 ? 4.108 -8.465 9.225 1.00 98.12 99 ASP A CA 1
ATOM 752 C C . ASP A 1 99 ? 3.540 -7.174 9.834 1.00 98.12 99 ASP A C 1
ATOM 754 O O . ASP A 1 99 ? 2.933 -7.190 10.903 1.00 98.12 99 ASP A O 1
ATOM 758 N N . GLU A 1 100 ? 3.658 -6.057 9.114 1.00 97.19 100 GLU A N 1
ATOM 759 C CA . GLU A 1 100 ? 3.240 -4.743 9.598 1.00 97.19 100 GLU A CA 1
ATOM 760 C C . GLU A 1 100 ? 2.537 -3.919 8.515 1.00 97.19 100 GLU A C 1
ATOM 762 O O . GLU A 1 100 ? 2.916 -3.933 7.339 1.00 97.19 100 GLU A O 1
ATOM 767 N N . VAL A 1 101 ? 1.499 -3.191 8.922 1.00 97.81 101 VAL A N 1
ATOM 768 C CA . VAL A 1 101 ? 0.800 -2.206 8.096 1.00 97.81 101 VAL A CA 1
ATOM 769 C C . VAL A 1 101 ? 0.719 -0.891 8.858 1.00 97.81 101 VAL A C 1
ATOM 771 O O . VAL A 1 101 ? 0.156 -0.826 9.956 1.00 97.81 101 VAL A O 1
ATOM 774 N N . ASP A 1 102 ? 1.224 0.177 8.249 1.00 97.62 102 ASP A N 1
ATOM 775 C CA . ASP A 1 102 ? 1.122 1.533 8.775 1.00 97.62 102 ASP A CA 1
ATOM 776 C C . ASP A 1 102 ? 0.108 2.365 7.974 1.00 97.62 102 ASP A C 1
ATOM 778 O O . ASP A 1 102 ? 0.451 2.965 6.951 1.00 97.62 102 ASP A O 1
ATOM 782 N N . PRO A 1 103 ? -1.157 2.444 8.423 1.00 97.06 103 PRO A N 1
ATOM 783 C CA . PRO A 1 103 ? -2.173 3.247 7.761 1.00 97.06 103 PRO A CA 1
ATOM 784 C C . PRO A 1 103 ? -2.227 4.696 8.273 1.00 97.06 103 PRO A C 1
ATOM 786 O O . PRO A 1 103 ? -3.204 5.374 7.976 1.00 97.06 103 PRO A O 1
ATOM 789 N N . ARG A 1 104 ? -1.273 5.204 9.071 1.00 96.75 104 ARG A N 1
ATOM 790 C CA . ARG A 1 104 ? -1.421 6.496 9.782 1.00 96.75 104 ARG A CA 1
ATOM 791 C C . ARG A 1 104 ? -1.830 7.662 8.876 1.00 96.75 104 ARG A C 1
ATOM 793 O O . ARG A 1 104 ? -1.089 8.115 8.008 1.00 96.75 104 ARG A O 1
ATOM 800 N N . GLY A 1 105 ? -3.011 8.221 9.113 1.00 96.50 105 GLY A N 1
ATOM 801 C CA . GLY A 1 105 ? -3.564 9.327 8.331 1.00 96.50 105 GLY A CA 1
ATOM 802 C C . GLY A 1 105 ? -4.097 8.943 6.947 1.00 96.50 105 GLY A C 1
ATOM 803 O O . GLY A 1 105 ? -4.490 9.836 6.197 1.00 96.50 105 GLY A O 1
ATOM 804 N N . MET A 1 106 ? -4.145 7.652 6.609 1.00 98.06 106 MET A N 1
ATOM 805 C CA . MET A 1 106 ? -4.738 7.153 5.370 1.00 98.06 106 MET A CA 1
ATOM 806 C C . MET A 1 106 ? -6.190 7.630 5.221 1.00 98.06 106 MET A C 1
ATOM 808 O O . MET A 1 106 ? -6.972 7.732 6.176 1.00 98.06 106 MET A O 1
ATOM 812 N N . ARG A 1 107 ? -6.566 7.919 3.976 1.00 98.31 107 ARG A N 1
ATOM 813 C CA . ARG A 1 107 ? -7.937 8.207 3.561 1.00 98.31 107 ARG A CA 1
ATOM 814 C C . ARG A 1 107 ? -8.348 7.164 2.538 1.00 98.31 107 ARG A C 1
ATOM 816 O O . ARG A 1 107 ? -7.865 7.182 1.414 1.00 98.31 107 ARG A O 1
ATOM 823 N N . ALA A 1 108 ? -9.247 6.274 2.933 1.00 98.25 108 ALA A N 1
ATOM 824 C CA . ALA A 1 108 ? -9.729 5.199 2.083 1.00 98.25 108 ALA A CA 1
ATOM 825 C C . ALA A 1 108 ? -11.179 5.435 1.640 1.00 98.25 108 ALA A C 1
ATOM 827 O O . ALA A 1 108 ? -12.028 5.843 2.433 1.00 98.25 108 ALA A O 1
ATOM 828 N N . THR A 1 109 ? -11.463 5.128 0.376 1.00 98.56 109 THR A N 1
ATOM 829 C CA . THR A 1 109 ? -12.815 5.026 -0.186 1.00 98.56 109 THR A CA 1
ATOM 830 C C . THR A 1 109 ? -12.890 3.743 -1.012 1.00 98.56 109 THR A C 1
ATOM 832 O O . THR A 1 109 ? -12.103 3.549 -1.935 1.00 98.56 109 THR A O 1
ATOM 835 N N . HIS A 1 110 ? -13.807 2.830 -0.680 1.00 98.38 110 HIS A N 1
ATOM 836 C CA . HIS A 1 110 ? -13.886 1.502 -1.315 1.00 98.38 110 HIS A CA 1
ATOM 837 C C . HIS A 1 110 ? -12.559 0.716 -1.262 1.00 98.38 110 HIS A C 1
ATOM 839 O O . HIS A 1 110 ? -12.169 0.096 -2.247 1.00 98.38 110 HIS A O 1
ATOM 845 N N . THR A 1 111 ? -11.833 0.773 -0.140 1.00 98.62 111 THR A N 1
ATOM 846 C CA . THR A 1 111 ? -10.593 -0.005 0.035 1.00 98.62 111 THR A CA 1
ATOM 847 C C . THR A 1 111 ? -10.895 -1.329 0.726 1.00 98.62 111 THR A C 1
ATOM 849 O O . THR A 1 111 ? -11.466 -1.341 1.813 1.00 98.62 111 THR A O 1
ATOM 852 N N . ASP A 1 112 ? -10.534 -2.448 0.111 1.00 98.75 112 ASP A N 1
ATOM 853 C CA . ASP A 1 112 ? -10.805 -3.792 0.618 1.00 98.75 112 ASP A CA 1
ATOM 854 C C . ASP A 1 112 ? -9.530 -4.435 1.168 1.00 98.75 112 ASP A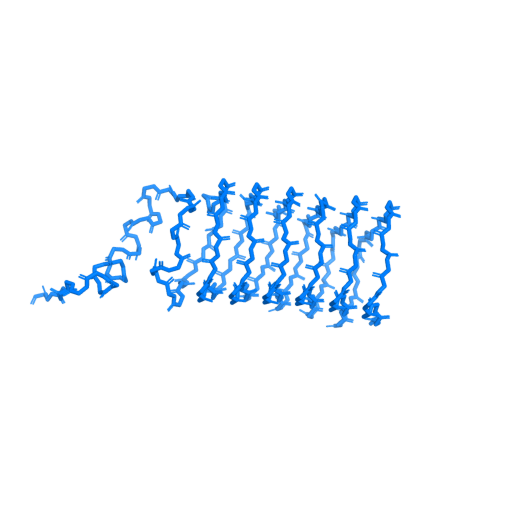 C 1
ATOM 856 O O . ASP A 1 112 ? -8.627 -4.804 0.414 1.00 98.75 112 ASP A O 1
ATOM 860 N N . LEU A 1 113 ? -9.466 -4.565 2.494 1.00 98.19 113 LEU A N 1
ATOM 861 C CA . LEU A 1 113 ? -8.349 -5.171 3.214 1.00 98.19 113 LEU A CA 1
ATOM 862 C C . LEU A 1 113 ? -8.630 -6.629 3.605 1.00 98.19 113 LEU A C 1
ATOM 864 O O . LEU A 1 113 ? -7.794 -7.248 4.256 1.00 98.19 113 LEU A O 1
ATOM 868 N N . ARG A 1 114 ? -9.772 -7.222 3.222 1.00 98.19 114 ARG A N 1
ATOM 869 C CA . ARG A 1 114 ? -10.145 -8.590 3.644 1.00 98.19 114 ARG A CA 1
ATOM 870 C C . ARG A 1 114 ? -9.146 -9.664 3.219 1.00 98.19 114 ARG A C 1
ATOM 872 O O . ARG A 1 114 ? -9.048 -10.681 3.893 1.00 98.19 114 ARG A O 1
ATOM 879 N N . GLY A 1 115 ? -8.441 -9.450 2.108 1.00 98.00 115 GLY A N 1
ATOM 880 C CA . GLY A 1 115 ? -7.401 -10.349 1.603 1.00 98.00 115 GLY A CA 1
ATOM 881 C C . GLY A 1 115 ? -5.986 -10.030 2.093 1.00 98.00 115 GLY A C 1
ATOM 882 O O . GLY A 1 115 ? -5.040 -10.567 1.526 1.00 98.00 115 GLY A O 1
ATOM 883 N N . LEU A 1 116 ? -5.837 -9.137 3.079 1.00 98.06 116 LEU A N 1
ATOM 884 C CA . LEU A 1 116 ? -4.561 -8.791 3.704 1.00 98.06 116 LEU A CA 1
ATOM 885 C C . LEU A 1 116 ? -4.455 -9.442 5.090 1.00 98.06 116 LEU A C 1
ATOM 887 O O . LEU A 1 116 ? -5.041 -8.961 6.061 1.00 98.06 116 LEU A O 1
ATOM 891 N N . ASP A 1 117 ? -3.697 -10.528 5.183 1.00 97.12 117 ASP A N 1
ATOM 892 C CA . ASP A 1 117 ? -3.327 -11.150 6.454 1.00 97.12 117 ASP A CA 1
ATOM 893 C C . ASP A 1 117 ? -2.135 -10.394 7.056 1.00 97.12 117 ASP A C 1
ATOM 895 O O . ASP A 1 117 ? -0.991 -10.602 6.651 1.00 97.12 117 ASP A O 1
ATOM 899 N N . ALA A 1 118 ? -2.414 -9.444 7.950 1.00 95.69 118 ALA A N 1
ATOM 900 C CA . ALA A 1 118 ? -1.403 -8.605 8.585 1.00 95.69 118 ALA A CA 1
ATOM 901 C C . ALA A 1 118 ? -1.276 -8.921 10.078 1.00 95.69 118 ALA A C 1
ATOM 903 O O . ALA A 1 118 ? -2.276 -8.903 10.798 1.00 95.69 118 ALA A O 1
ATOM 904 N N . ALA A 1 119 ? -0.049 -9.142 10.559 1.00 94.06 119 ALA A N 1
ATOM 905 C CA . ALA A 1 119 ? 0.183 -9.423 11.977 1.00 94.06 119 ALA A CA 1
ATOM 906 C C . ALA A 1 119 ? -0.023 -8.187 12.874 1.00 94.06 119 ALA A C 1
ATOM 908 O O . ALA A 1 119 ? -0.437 -8.331 14.026 1.00 94.06 119 ALA A O 1
ATOM 909 N N . ALA A 1 120 ? 0.221 -6.978 12.356 1.00 91.88 120 ALA A N 1
ATOM 910 C CA . ALA A 1 120 ? 0.011 -5.731 13.084 1.00 91.88 120 ALA A CA 1
ATOM 911 C C . ALA A 1 120 ? -0.496 -4.586 12.192 1.00 91.88 120 ALA A C 1
ATOM 913 O O . ALA A 1 120 ? -0.040 -4.403 11.063 1.00 91.88 120 ALA A O 1
ATOM 914 N N . PHE A 1 121 ? -1.386 -3.761 12.754 1.00 93.31 121 PHE A N 1
ATOM 915 C CA . PHE A 1 121 ? -1.760 -2.449 12.220 1.00 93.31 121 PHE A CA 1
ATOM 916 C C . PHE A 1 121 ? -1.376 -1.366 13.232 1.00 93.31 121 PHE A C 1
ATOM 918 O O . PHE A 1 121 ? -1.829 -1.409 14.376 1.00 93.31 121 PHE A O 1
ATOM 925 N N . LEU A 1 122 ? -0.572 -0.383 12.820 1.00 90.56 122 LEU A N 1
ATOM 926 C CA . LEU A 1 122 ? -0.012 0.613 13.747 1.00 90.56 122 LEU A CA 1
ATOM 927 C C . LEU A 1 122 ? -0.999 1.713 14.176 1.00 90.56 122 LEU A C 1
ATOM 929 O O . LEU A 1 122 ? -0.777 2.374 15.188 1.00 90.56 122 LEU A O 1
ATOM 933 N N . ASP A 1 123 ? -2.085 1.921 13.425 1.00 88.00 123 ASP A N 1
ATOM 934 C CA . ASP A 1 123 ? -3.111 2.921 13.741 1.00 88.00 123 ASP A CA 1
ATOM 935 C C . ASP A 1 123 ? -4.505 2.488 13.266 1.00 88.00 123 ASP A C 1
ATOM 937 O O . ASP A 1 123 ? -4.883 2.652 12.104 1.00 88.00 123 ASP A O 1
ATOM 941 N N . ALA A 1 124 ? -5.308 1.970 14.193 1.00 84.50 124 ALA A N 1
ATOM 942 C CA . ALA A 1 124 ? -6.659 1.514 13.887 1.00 84.50 124 ALA A CA 1
ATOM 943 C C . ALA A 1 124 ? -7.619 2.659 13.500 1.00 84.50 124 ALA A C 1
ATOM 945 O O . ALA A 1 124 ? -8.569 2.432 12.747 1.00 84.50 124 ALA A O 1
ATOM 946 N N . ASN A 1 125 ? -7.367 3.900 13.940 1.00 86.19 125 ASN A N 1
ATOM 947 C CA . ASN A 1 125 ? -8.239 5.046 13.644 1.00 86.19 125 ASN A CA 1
ATOM 948 C C . ASN A 1 125 ? -8.186 5.460 12.170 1.00 86.19 125 ASN A C 1
ATOM 950 O O . ASN A 1 125 ? -9.130 6.058 11.637 1.00 86.19 125 ASN A O 1
ATOM 954 N N . SER A 1 126 ? -7.095 5.119 11.491 1.00 93.75 126 SER A N 1
ATOM 955 C CA . SER A 1 126 ? -6.907 5.423 10.078 1.00 93.75 126 SER A CA 1
ATOM 956 C C . SER A 1 126 ? -7.473 4.354 9.137 1.00 93.75 126 SER A C 1
ATOM 958 O O . SER A 1 126 ? -7.424 4.521 7.924 1.00 93.75 126 SER A O 1
ATOM 960 N N . LEU A 1 127 ? -8.111 3.302 9.668 1.00 94.31 127 LEU A N 1
ATOM 961 C CA . LEU A 1 127 ? -8.793 2.264 8.878 1.00 94.31 127 LEU A CA 1
ATOM 962 C C . LEU A 1 127 ? -10.204 2.669 8.406 1.00 94.31 127 LEU A C 1
ATOM 964 O O . LEU A 1 127 ? -10.895 1.890 7.746 1.00 94.31 127 LEU A O 1
ATOM 968 N N . ARG A 1 128 ? -10.659 3.890 8.713 1.00 93.00 128 ARG A N 1
ATOM 969 C CA . ARG A 1 128 ? -11.936 4.443 8.226 1.00 93.00 128 ARG A CA 1
ATOM 970 C C . ARG A 1 128 ? -12.047 4.314 6.700 1.00 93.00 128 ARG A C 1
ATOM 972 O O . ARG A 1 128 ? -11.148 4.726 5.974 1.00 93.00 128 ARG A O 1
ATOM 979 N N . GLY A 1 129 ? -13.189 3.814 6.223 1.00 95.44 129 GLY A N 1
ATOM 980 C CA . GLY A 1 129 ? -13.463 3.638 4.790 1.00 95.44 129 GLY A CA 1
ATOM 981 C C . GLY A 1 129 ? -12.886 2.355 4.181 1.00 95.44 129 GLY A C 1
ATOM 982 O O . GLY A 1 129 ? -13.063 2.120 2.982 1.00 95.44 129 GLY A O 1
ATOM 983 N N . THR A 1 130 ? -12.229 1.520 4.995 1.00 97.81 130 THR A N 1
ATOM 984 C CA . THR A 1 130 ? -11.784 0.184 4.591 1.00 97.81 130 THR A CA 1
ATOM 985 C C . THR A 1 130 ? -12.845 -0.879 4.882 1.00 97.81 130 THR A C 1
ATOM 987 O O . THR A 1 130 ? -13.734 -0.688 5.714 1.00 97.81 130 THR A O 1
ATOM 990 N N . THR A 1 131 ? -12.752 -2.012 4.189 1.00 98.50 131 THR A N 1
ATOM 991 C CA . THR A 1 131 ? -13.521 -3.229 4.471 1.00 98.50 131 THR A CA 1
ATOM 992 C C . THR A 1 131 ? -12.596 -4.266 5.098 1.00 98.50 131 THR A C 1
ATOM 994 O O . THR A 1 131 ? -11.547 -4.569 4.534 1.00 98.50 131 THR A O 1
ATOM 997 N N . LEU A 1 132 ? -13.004 -4.823 6.239 1.00 97.25 132 LEU A N 1
ATOM 998 C CA . LEU A 1 132 ? -12.289 -5.864 6.982 1.00 97.25 132 LEU A CA 1
ATOM 999 C C . LEU A 1 132 ? -13.168 -7.113 7.121 1.00 97.25 132 LEU A C 1
ATOM 1001 O O . LEU A 1 132 ? -14.395 -7.045 7.018 1.00 97.25 132 LEU A O 1
ATOM 1005 N N . SER A 1 133 ? -12.547 -8.266 7.354 1.00 97.25 133 SER A N 1
ATOM 1006 C CA . SER A 1 133 ? -13.247 -9.496 7.715 1.00 97.25 133 SER A CA 1
ATOM 1007 C C . SER A 1 133 ? -13.614 -9.480 9.201 1.00 97.25 133 SER A C 1
ATOM 1009 O O . SER A 1 133 ? -13.001 -8.773 10.001 1.00 97.25 133 SER A O 1
ATOM 1011 N N . GLY A 1 134 ? -14.593 -10.295 9.604 1.00 96.88 134 GLY A N 1
ATOM 1012 C CA . GLY A 1 134 ? -14.945 -10.423 11.024 1.00 96.88 134 GLY A CA 1
ATOM 1013 C C . GLY A 1 134 ? -13.767 -10.892 11.888 1.00 96.88 134 GLY A C 1
ATOM 1014 O O . GLY A 1 134 ? -13.602 -10.418 13.007 1.00 96.88 134 GLY A O 1
ATOM 1015 N N . PHE A 1 135 ? -12.912 -11.763 11.344 1.00 93.25 135 PHE A N 1
ATOM 1016 C CA . PHE A 1 135 ? -11.705 -12.240 12.018 1.00 93.25 135 PHE A CA 1
ATOM 1017 C C . PHE A 1 135 ? -10.679 -11.117 12.236 1.00 93.25 135 PHE A C 1
ATOM 1019 O O . PHE A 1 135 ? -10.201 -10.942 13.353 1.00 93.25 135 PHE A O 1
ATOM 1026 N N . GLN A 1 136 ? -10.421 -10.290 11.217 1.00 94.88 136 GLN A N 1
ATOM 1027 C CA . GLN A 1 136 ? -9.539 -9.123 11.353 1.00 94.88 136 GLN A CA 1
ATOM 1028 C C . GLN A 1 136 ? -10.061 -8.147 12.415 1.00 94.88 136 GLN A C 1
ATOM 1030 O O . GLN A 1 136 ? -9.290 -7.649 13.228 1.00 94.88 136 GLN A O 1
ATOM 1035 N N . VAL A 1 137 ? -11.377 -7.903 12.457 1.00 94.50 137 VAL A N 1
ATOM 1036 C CA . VAL A 1 137 ? -11.983 -7.039 13.486 1.00 94.50 137 VAL A CA 1
ATOM 1037 C C . VAL A 1 137 ? -11.779 -7.613 14.890 1.00 94.50 137 VAL A C 1
ATOM 1039 O O . VAL A 1 137 ? -11.488 -6.853 15.809 1.00 94.50 137 VAL A O 1
ATOM 1042 N N . GLN A 1 138 ? -11.884 -8.933 15.069 1.00 93.50 138 GLN A N 1
ATOM 1043 C CA . GLN A 1 138 ? -11.613 -9.581 16.359 1.00 93.50 138 GLN A CA 1
ATOM 1044 C C . GLN A 1 138 ? -10.150 -9.416 16.783 1.00 93.50 138 GLN A C 1
ATOM 1046 O O . GLN A 1 138 ? -9.890 -9.057 17.928 1.00 93.50 138 GLN A O 1
ATOM 1051 N N . GLN A 1 139 ? -9.201 -9.615 15.864 1.00 90.06 139 GLN A N 1
ATOM 1052 C CA . GLN A 1 139 ? -7.771 -9.418 16.135 1.00 90.06 139 GLN A CA 1
ATOM 1053 C C . GLN A 1 139 ? -7.440 -7.957 16.468 1.00 90.06 139 GLN A C 1
ATOM 1055 O O . GLN A 1 139 ? -6.618 -7.682 17.339 1.00 90.06 139 GLN A O 1
ATOM 1060 N N . LEU A 1 140 ? -8.113 -7.014 15.805 1.00 91.44 140 LEU A N 1
ATOM 1061 C CA . LEU A 1 140 ? -7.921 -5.578 15.996 1.00 91.44 140 LEU A CA 1
ATOM 1062 C C . LEU A 1 140 ? -8.730 -5.000 17.157 1.00 91.44 140 LEU A C 1
ATOM 1064 O O . LEU A 1 140 ? -8.576 -3.816 17.454 1.00 91.44 140 LEU A O 1
ATOM 1068 N N . ALA A 1 141 ? -9.581 -5.789 17.819 1.00 92.06 141 ALA A N 1
ATOM 1069 C CA . ALA A 1 141 ? -10.513 -5.285 18.822 1.00 92.06 141 ALA A CA 1
ATOM 1070 C C . ALA A 1 141 ? -9.835 -4.449 19.927 1.00 92.06 141 ALA A C 1
ATOM 1072 O O . ALA A 1 141 ? -10.345 -3.361 20.207 1.00 92.06 141 ALA A O 1
ATOM 1073 N N . PRO A 1 142 ? -8.676 -4.844 20.500 1.00 90.56 142 PRO A N 1
ATOM 1074 C CA . PRO A 1 142 ? -7.986 -4.013 21.488 1.00 90.56 142 PRO A CA 1
ATOM 1075 C C . PRO A 1 142 ? -7.511 -2.669 20.919 1.00 90.56 142 PRO A C 1
ATOM 1077 O O . PRO A 1 142 ? -7.662 -1.636 21.569 1.00 90.56 142 PRO A O 1
ATOM 1080 N N . LEU A 1 143 ? -6.979 -2.661 19.691 1.00 88.69 143 LEU A N 1
ATOM 1081 C CA . LEU A 1 143 ? -6.500 -1.447 19.021 1.00 88.69 143 LEU A CA 1
ATOM 1082 C C . LEU A 1 143 ? -7.653 -0.514 18.635 1.00 88.69 143 LEU A C 1
ATOM 1084 O O . LEU A 1 143 ? -7.548 0.698 18.810 1.00 88.69 143 LEU A O 1
ATOM 1088 N N . LEU A 1 144 ? -8.769 -1.068 18.156 1.00 91.50 144 LEU A N 1
ATOM 1089 C CA . LEU A 1 144 ? -9.985 -0.315 17.851 1.00 91.50 144 LEU A CA 1
ATOM 1090 C C . LEU A 1 144 ? -10.590 0.294 19.119 1.00 91.50 144 LEU A C 1
ATOM 1092 O O . LEU A 1 144 ? -10.929 1.475 19.117 1.00 91.50 144 LEU A O 1
ATOM 1096 N N . ALA A 1 145 ? -10.678 -0.482 20.206 1.00 92.81 145 ALA A N 1
ATOM 1097 C CA . ALA A 1 145 ? -11.143 -0.006 21.506 1.00 92.81 145 ALA A CA 1
ATOM 1098 C C . ALA A 1 145 ? -10.270 1.151 22.014 1.00 92.81 145 ALA A C 1
ATOM 1100 O O . ALA A 1 145 ? -10.794 2.224 22.321 1.00 92.81 145 ALA A O 1
ATOM 1101 N N . ALA A 1 146 ? -8.945 0.975 22.013 1.00 89.81 146 ALA A N 1
ATOM 1102 C CA . ALA A 1 146 ? -8.002 2.023 22.393 1.00 89.81 146 ALA A CA 1
ATOM 1103 C C . ALA A 1 146 ? -8.139 3.274 21.507 1.00 89.81 146 ALA A C 1
ATOM 1105 O O . ALA A 1 146 ? -8.127 4.394 22.018 1.00 89.81 146 ALA A O 1
ATOM 1106 N N . GLY A 1 147 ? -8.335 3.090 20.197 1.00 86.88 147 GLY A N 1
ATOM 1107 C CA . GLY A 1 147 ? -8.499 4.170 19.223 1.00 86.88 147 GLY A CA 1
ATOM 1108 C C . GLY A 1 147 ? -9.688 5.091 19.506 1.00 86.88 147 GLY A C 1
ATOM 1109 O O . GLY A 1 147 ? -9.593 6.296 19.268 1.00 86.88 147 GLY A O 1
ATOM 1110 N N . ILE A 1 148 ? -10.760 4.551 20.096 1.00 90.00 148 ILE A N 1
ATOM 1111 C CA . ILE A 1 148 ? -11.950 5.307 20.525 1.00 90.00 148 ILE A CA 1
ATOM 1112 C C . ILE A 1 148 ? -11.966 5.625 22.032 1.00 90.00 148 ILE A C 1
ATOM 1114 O O . ILE A 1 148 ? -12.987 6.059 22.561 1.00 90.00 148 ILE A O 1
ATOM 1118 N N . GLY A 1 149 ? -10.843 5.429 22.731 1.00 92.12 149 GLY A N 1
ATOM 1119 C CA . GLY A 1 149 ? -10.679 5.785 24.143 1.00 92.12 149 GLY A CA 1
ATOM 1120 C C . GLY A 1 149 ? -11.223 4.764 25.149 1.00 92.12 149 GLY A C 1
ATOM 1121 O O . GLY A 1 149 ? -11.335 5.081 26.333 1.00 92.12 149 GLY A O 1
ATOM 1122 N N . ILE A 1 150 ? -11.547 3.544 24.717 1.00 94.19 150 ILE A N 1
ATOM 1123 C CA . ILE A 1 150 ? -11.941 2.447 25.608 1.00 94.19 150 ILE A CA 1
ATOM 1124 C C . ILE A 1 150 ? -10.686 1.750 26.137 1.00 94.19 150 ILE A C 1
ATOM 1126 O O . ILE A 1 150 ? -9.827 1.309 25.376 1.00 94.19 150 ILE A O 1
ATOM 1130 N N . GLN A 1 151 ? -10.603 1.609 27.459 1.00 93.06 151 GLN A N 1
ATOM 1131 C CA . GLN A 1 151 ? -9.573 0.807 28.115 1.00 93.06 151 GLN A CA 1
ATOM 1132 C C . GLN A 1 151 ? -10.066 -0.630 28.288 1.00 93.06 151 GLN A C 1
ATOM 1134 O O . GLN A 1 151 ? -11.065 -0.859 28.968 1.00 93.06 151 GLN A O 1
ATOM 1139 N N . VAL A 1 152 ? -9.347 -1.590 27.708 1.00 92.38 152 VAL A N 1
ATOM 1140 C CA . VAL A 1 152 ? -9.573 -3.024 27.933 1.00 92.38 152 VAL A CA 1
ATOM 1141 C C . VAL A 1 152 ? -8.707 -3.459 29.116 1.00 92.38 152 VAL A C 1
ATOM 1143 O O . VAL A 1 152 ? -7.511 -3.170 29.139 1.00 92.38 152 VAL A O 1
ATOM 1146 N N . LYS A 1 153 ? -9.321 -4.084 30.123 1.00 90.50 153 LYS A N 1
ATOM 1147 C CA . LYS A 1 153 ? -8.656 -4.629 31.314 1.00 90.50 153 LYS A CA 1
ATOM 1148 C C . LYS A 1 153 ? -9.099 -6.076 31.488 1.00 90.50 153 LYS A C 1
ATOM 1150 O O . LYS A 1 153 ? -10.282 -6.352 31.288 1.00 90.50 153 LYS A O 1
ATOM 1155 N N . ASP A 1 154 ? -8.160 -6.926 31.875 1.00 82.69 154 ASP A N 1
ATOM 1156 C CA . ASP A 1 154 ? -8.400 -8.329 32.222 1.00 82.69 154 ASP A CA 1
ATOM 1157 C C . ASP A 1 154 ? -8.756 -8.486 33.709 1.00 82.69 154 ASP A C 1
ATOM 1159 O O . ASP A 1 154 ? -8.268 -7.666 34.529 1.00 82.69 154 ASP A O 1
#

Secondary structure (DSSP, 8-state):
-B-TT-EEEEEEEEEEEEEEEE-TT-EEEEEEEEEEEEEEEE-TT-EEEEEEEES-EEEEEE-TT-EEEEEEEES-EEEEEE-TT-EEEEEEEESEEEEEEE-TT-EEESEE-TTEEEEEES-GGGGTTEE--HHHHHHHHHHHHHHTTPPP--

Organism: NCBI:txid104336